Protein AF-A0A4P7GWI0-F1 (afdb_monomer)

Solvent-accessible surface area (backbone atoms only — not comparable to full-atom values): 8228 Å² total; per-residue (Å²): 139,85,85,83,76,82,78,76,79,79,74,81,71,81,75,57,76,67,54,83,54,91,90,57,50,70,68,54,46,56,53,46,49,57,48,56,75,37,36,75,93,71,50,48,67,65,58,46,32,51,58,54,48,75,72,41,94,63,98,68,58,65,70,61,46,37,56,52,48,52,53,45,37,62,77,66,44,43,66,64,24,36,51,55,48,50,52,50,53,50,53,51,36,54,50,39,48,52,39,60,72,71,58,77,54,58,77,91,49,46,66,59,45,52,50,51,35,47,50,36,41,72,57,61,45,66,59,64,62,65,56,61,68,69,76,110

Secondary structure (DSSP, 8-state):
----------------TTSPPTT--HHHHHHHHHHHHS-GGG--HHHHHHHHHHT-SS---HHHHHHHHHHHHHHTTHHHHHHHHHHHHHHHHHHHHHHHHTT-S-GGGHHHHHHHHHHIIIIIITTHHHHHTT--

Foldseek 3Di:
DDDDDPPPDDDPDPDQLLDADVVQPPVLNVLLVVQLPAAPVGRDQLVSLVVVCVVDPDDDDSVNSSVVNVVSCVVSVSVVSSVSSLVVLVVLLVVLVVCVVVVVDDPVCVVVSVVSNVCCCPRHCVPVVVVVVVVD

Sequence (136 aa):
MAVATKRSKAVAVKRVPWERLPGEPAKAYAYFRIYKEMPPSRRCLRRVAEKVLESSTRPVKLNSALTTLKRYSTRWRWQERVAAWDEYCYVLGLLAADLLDRRVVAPRAWGAVKAVDRWLREEYLARDITEREKVG

Mean predicted aligned error: 9.85 Å

pLDDT: mean 81.52, std 16.44, range [39.16, 97.88]

Nearest PDB structures (foldseek):
  4j2c-assembly2_C  TM=3.599E-01  e=2.675E+00  Homo sapiens

Radius of gyration: 20.12 Å; Cα contacts (8 Å, |Δi|>4): 74; chains: 1; bounding box: 71×43×47 Å

Structure (mmCIF, N/CA/C/O backbone):
data_AF-A0A4P7GWI0-F1
#
_entry.id   AF-A0A4P7GWI0-F1
#
loop_
_atom_site.group_PDB
_atom_site.id
_atom_site.type_symbol
_atom_site.label_atom_id
_atom_site.label_alt_id
_atom_site.label_comp_id
_atom_site.label_asym_id
_atom_site.label_entity_id
_atom_site.label_seq_id
_atom_site.pdbx_PDB_ins_code
_atom_site.Cartn_x
_atom_site.Cartn_y
_atom_site.Cartn_z
_atom_site.occupancy
_atom_site.B_iso_or_equiv
_atom_site.auth_seq_id
_atom_site.auth_comp_id
_atom_site.auth_asym_id
_atom_site.auth_atom_id
_atom_site.pdbx_PDB_model_num
ATOM 1 N N . MET A 1 1 ? -42.536 -27.572 -18.780 1.00 39.16 1 MET A N 1
ATOM 2 C CA . MET A 1 1 ? -41.488 -26.646 -19.264 1.00 39.16 1 MET A CA 1
ATOM 3 C C . MET A 1 1 ? -40.356 -26.628 -18.245 1.00 39.16 1 MET A C 1
ATOM 5 O O . MET A 1 1 ? -40.600 -26.227 -17.117 1.00 39.16 1 MET A O 1
ATOM 9 N N . ALA A 1 2 ? -39.169 -27.132 -18.590 1.00 41.06 2 ALA A N 1
ATOM 10 C CA . ALA A 1 2 ? -38.017 -27.193 -17.685 1.00 41.06 2 ALA A CA 1
ATOM 11 C C . ALA A 1 2 ? -37.010 -26.090 -18.049 1.00 41.06 2 ALA A C 1
ATOM 13 O O . ALA A 1 2 ? -36.498 -26.068 -19.166 1.00 41.06 2 ALA A O 1
ATOM 14 N N . VAL A 1 3 ? -36.736 -25.172 -17.118 1.00 43.69 3 VAL A N 1
ATOM 15 C CA . VAL A 1 3 ? -35.694 -24.147 -17.275 1.00 43.69 3 VAL A CA 1
ATOM 16 C C . VAL A 1 3 ? -34.393 -24.709 -16.712 1.00 43.69 3 VAL A C 1
ATOM 18 O O . VAL A 1 3 ? -34.218 -24.819 -15.501 1.00 43.69 3 VAL A O 1
ATOM 21 N N . ALA A 1 4 ? -33.480 -25.089 -17.603 1.00 45.66 4 ALA A N 1
ATOM 22 C CA . ALA A 1 4 ? -32.133 -25.507 -17.243 1.00 45.66 4 ALA A CA 1
ATOM 23 C C . ALA A 1 4 ? -31.292 -24.279 -16.853 1.00 45.66 4 ALA A C 1
ATOM 25 O O . ALA A 1 4 ? -30.873 -23.491 -17.702 1.00 45.66 4 ALA A O 1
ATOM 26 N N . THR A 1 5 ? -31.015 -24.111 -15.562 1.00 52.06 5 THR A N 1
ATOM 27 C CA . THR A 1 5 ? -30.032 -23.142 -15.072 1.00 52.06 5 THR A CA 1
ATOM 28 C C . THR A 1 5 ? -28.621 -23.662 -15.351 1.00 52.06 5 THR A C 1
ATOM 30 O O . THR A 1 5 ? -28.145 -24.617 -14.737 1.00 52.06 5 THR A O 1
ATOM 33 N N . LYS A 1 6 ? -27.925 -23.026 -16.303 1.00 51.69 6 LYS A N 1
ATOM 34 C CA . LYS A 1 6 ? -26.495 -23.251 -16.563 1.00 51.69 6 LYS A CA 1
ATOM 35 C C . LYS A 1 6 ? -25.699 -22.985 -15.282 1.00 51.69 6 LYS A C 1
ATOM 37 O O . LYS A 1 6 ? -25.533 -21.845 -14.859 1.00 51.69 6 LYS A O 1
ATOM 42 N N . ARG A 1 7 ? -25.182 -24.053 -14.674 1.00 54.44 7 ARG A N 1
ATOM 43 C CA . ARG A 1 7 ? -24.238 -24.000 -13.555 1.00 54.44 7 ARG A CA 1
ATOM 44 C C . ARG A 1 7 ? -22.879 -23.563 -14.110 1.00 54.44 7 ARG A C 1
ATOM 46 O O . ARG A 1 7 ? -22.125 -24.379 -14.634 1.00 54.44 7 ARG A O 1
ATOM 53 N N . SER A 1 8 ? -22.586 -22.267 -14.062 1.00 54.31 8 SER A N 1
ATOM 54 C CA . SER A 1 8 ? -21.276 -21.738 -14.449 1.00 54.31 8 SER A CA 1
ATOM 55 C C . SER A 1 8 ? -20.194 -22.376 -13.574 1.00 54.31 8 SER A C 1
ATOM 57 O O . SER A 1 8 ? -20.205 -22.235 -12.352 1.00 54.31 8 SER A O 1
ATOM 59 N N . LYS A 1 9 ? -19.272 -23.111 -14.201 1.00 48.19 9 LYS A N 1
ATOM 60 C CA . LYS A 1 9 ? -18.109 -23.722 -13.551 1.00 48.19 9 LYS A CA 1
ATOM 61 C C . LYS A 1 9 ? -17.226 -22.588 -13.023 1.00 48.1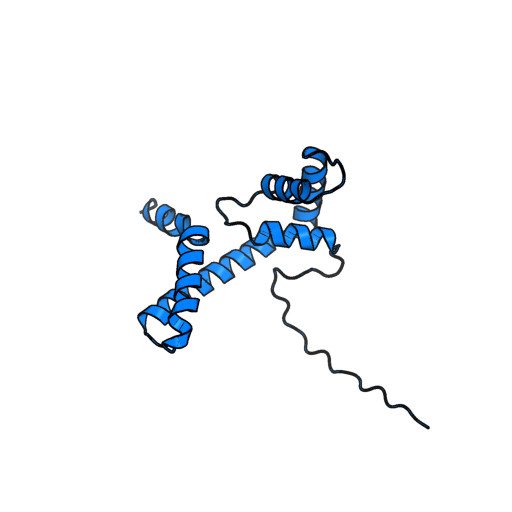9 9 LYS A C 1
ATOM 63 O O . LYS A 1 9 ? -16.664 -21.833 -13.810 1.00 48.19 9 LYS A O 1
ATOM 68 N N . ALA A 1 10 ? -17.153 -22.426 -11.703 1.00 57.22 10 ALA A N 1
ATOM 69 C CA . ALA A 1 10 ? -16.297 -21.424 -11.083 1.00 57.22 10 ALA A CA 1
ATOM 70 C C . ALA A 1 10 ? -14.835 -21.771 -11.389 1.00 57.22 10 ALA A C 1
ATOM 72 O O . ALA A 1 10 ? -14.278 -22.715 -10.831 1.00 57.22 10 ALA A O 1
ATOM 73 N N . VAL A 1 11 ? -14.220 -21.025 -12.306 1.00 53.78 11 VAL A N 1
ATOM 74 C CA . VAL A 1 11 ? -12.768 -21.031 -12.466 1.00 53.78 11 VAL A CA 1
ATOM 75 C C . VAL A 1 11 ? -12.207 -20.493 -11.157 1.00 53.78 11 VAL A C 1
ATOM 77 O O . VAL A 1 11 ? -12.509 -19.365 -10.767 1.00 53.78 11 VAL A O 1
ATOM 80 N N . ALA A 1 12 ? -11.454 -21.321 -10.436 1.00 53.38 12 ALA A N 1
ATOM 81 C CA . ALA A 1 12 ? -10.778 -20.911 -9.218 1.00 53.38 12 ALA A CA 1
ATOM 82 C C . ALA A 1 12 ? -9.749 -19.834 -9.583 1.00 53.38 12 ALA A C 1
ATOM 84 O O . ALA A 1 12 ? -8.630 -20.131 -9.995 1.00 53.38 12 ALA A O 1
ATOM 85 N N . VAL A 1 13 ? -10.154 -18.566 -9.486 1.00 57.66 13 VAL A N 1
ATOM 86 C CA . VAL A 1 13 ? -9.251 -17.431 -9.655 1.00 57.66 13 VAL A CA 1
ATOM 87 C C . VAL A 1 13 ? -8.211 -17.551 -8.552 1.00 57.66 13 VAL A C 1
ATOM 89 O O . VAL A 1 13 ? -8.543 -17.434 -7.370 1.00 57.66 13 VAL A O 1
ATOM 92 N N . LYS A 1 14 ? -6.963 -17.830 -8.936 1.00 63.81 14 LYS A N 1
ATOM 93 C CA . LYS A 1 14 ? -5.813 -17.824 -8.032 1.00 63.81 14 LYS A CA 1
ATOM 94 C C . LYS A 1 14 ? -5.740 -16.421 -7.429 1.00 63.81 14 LYS A C 1
ATOM 96 O O . LYS A 1 14 ? -5.325 -15.478 -8.096 1.00 63.81 14 LYS A O 1
ATOM 101 N N . ARG A 1 15 ? -6.263 -16.255 -6.212 1.00 70.88 15 ARG A N 1
ATOM 102 C CA . ARG A 1 15 ? -6.336 -14.943 -5.567 1.00 70.88 15 ARG A CA 1
ATOM 103 C C . ARG A 1 15 ? -4.918 -14.496 -5.272 1.00 70.88 15 ARG A C 1
ATOM 105 O O . ARG A 1 15 ? -4.204 -15.173 -4.536 1.00 70.88 15 ARG A O 1
ATOM 112 N N . VAL A 1 16 ? -4.519 -13.374 -5.856 1.00 85.44 16 VAL A N 1
ATOM 113 C CA . VAL A 1 16 ? -3.245 -12.761 -5.497 1.00 85.44 16 VAL A CA 1
ATOM 114 C C . VAL A 1 16 ? -3.324 -12.270 -4.043 1.00 85.44 16 VAL A C 1
ATOM 116 O O . VAL A 1 16 ? -4.396 -11.829 -3.613 1.00 85.44 16 VAL A O 1
ATOM 119 N N . PRO 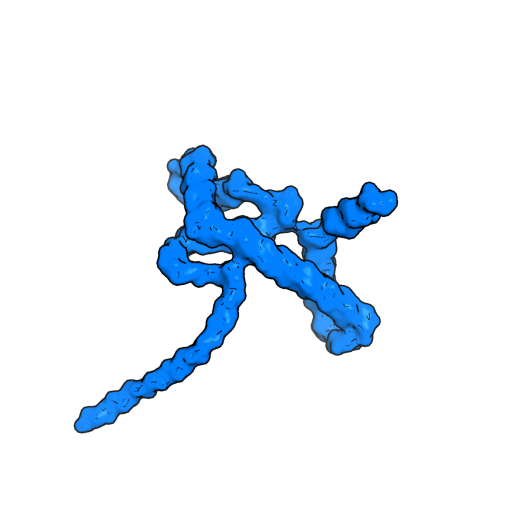A 1 17 ? -2.238 -12.368 -3.254 1.00 88.44 17 PRO A N 1
ATOM 120 C CA . PRO A 1 17 ? -2.286 -12.144 -1.804 1.00 88.44 17 PRO A CA 1
ATOM 121 C C . PRO A 1 17 ? -2.817 -10.762 -1.396 1.00 88.44 17 PRO A C 1
ATOM 123 O O . PRO A 1 17 ? -3.406 -10.600 -0.330 1.00 88.44 17 PRO A O 1
ATOM 126 N N . TRP A 1 18 ? -2.653 -9.760 -2.260 1.00 92.94 18 TRP A N 1
ATOM 127 C CA . TRP A 1 18 ? -3.105 -8.387 -2.039 1.00 92.94 18 TRP A CA 1
ATOM 128 C C . TRP A 1 18 ? -4.564 -8.107 -2.448 1.00 92.94 18 TRP A C 1
ATOM 130 O O . TRP A 1 18 ? -5.002 -6.964 -2.346 1.00 92.94 18 TRP A O 1
ATOM 140 N N . GLU A 1 19 ? -5.348 -9.101 -2.872 1.00 93.75 19 GLU A N 1
ATOM 141 C CA . GLU A 1 19 ? -6.790 -8.924 -3.128 1.00 93.75 19 GLU A CA 1
ATOM 142 C C . GLU A 1 19 ? -7.631 -8.913 -1.850 1.00 93.75 19 GLU A C 1
ATOM 144 O O . GLU A 1 19 ? -7.159 -9.270 -0.767 1.00 93.75 19 GLU A O 1
ATOM 149 N N . ARG A 1 20 ? -8.899 -8.498 -1.969 1.00 94.88 20 ARG A N 1
ATOM 150 C CA . ARG A 1 20 ? -9.849 -8.462 -0.846 1.00 94.88 20 ARG A CA 1
ATOM 151 C C . ARG A 1 20 ? -10.031 -9.850 -0.224 1.00 94.88 20 ARG A C 1
ATOM 153 O O . ARG A 1 20 ? -10.392 -10.817 -0.908 1.00 94.88 20 ARG A O 1
ATOM 160 N N . LEU A 1 21 ? -9.855 -9.934 1.093 1.00 93.75 21 LEU A N 1
ATOM 161 C CA . LEU A 1 21 ? -10.013 -11.189 1.829 1.00 93.75 21 LEU A CA 1
ATOM 162 C C . LEU A 1 21 ? -11.499 -11.520 2.079 1.00 93.75 21 LEU A C 1
ATOM 164 O O . LEU A 1 21 ? -12.329 -10.612 2.205 1.00 93.75 21 LEU A O 1
ATOM 168 N N . PRO A 1 22 ? -11.875 -12.811 2.166 1.00 92.94 22 PRO A N 1
ATOM 169 C CA . PRO A 1 22 ? -13.211 -13.205 2.608 1.00 92.94 22 PRO A CA 1
ATOM 170 C C . PRO A 1 22 ? -13.550 -12.582 3.968 1.00 92.94 22 PRO A C 1
ATOM 172 O O . PRO A 1 22 ? -12.754 -12.632 4.901 1.00 92.94 22 PRO A O 1
ATOM 175 N N . GLY A 1 23 ? -14.724 -11.957 4.070 1.00 94.12 23 GLY A N 1
ATOM 176 C CA . GLY A 1 23 ? -15.158 -11.260 5.285 1.00 94.12 23 GLY A CA 1
ATOM 177 C C . GLY A 1 23 ? -14.523 -9.882 5.511 1.00 94.12 23 GLY A C 1
ATOM 178 O O . GLY A 1 23 ? -14.926 -9.192 6.447 1.00 94.12 23 GLY A O 1
ATOM 179 N N . GLU A 1 24 ? -13.579 -9.439 4.671 1.00 96.12 24 GLU A N 1
ATOM 180 C CA . GLU A 1 24 ? -12.990 -8.101 4.777 1.00 96.12 24 GLU A CA 1
ATOM 181 C C . GLU A 1 24 ? -14.047 -7.038 4.450 1.00 96.12 24 GLU A C 1
ATOM 183 O O . GLU A 1 24 ? -14.621 -7.069 3.353 1.00 96.12 24 GLU A O 1
ATOM 188 N N . PRO A 1 25 ? -14.330 -6.077 5.354 1.00 96.75 25 PRO A N 1
ATOM 189 C CA . PRO A 1 25 ? -15.237 -4.981 5.054 1.00 96.75 25 PRO A CA 1
ATOM 190 C C . PRO A 1 25 ? -14.745 -4.196 3.839 1.00 96.75 25 PRO A C 1
ATOM 192 O O . PRO A 1 25 ? -13.559 -3.885 3.743 1.00 96.75 25 PRO A O 1
ATOM 195 N N . ALA A 1 26 ? -15.654 -3.800 2.945 1.00 95.56 26 ALA A N 1
ATOM 196 C CA . ALA A 1 26 ? -15.297 -3.028 1.749 1.00 95.56 26 ALA A CA 1
ATOM 197 C C . ALA A 1 26 ? -14.503 -1.755 2.098 1.00 95.56 26 ALA A C 1
ATOM 199 O O . ALA A 1 26 ? -13.530 -1.420 1.432 1.00 95.56 26 ALA A O 1
ATOM 200 N N . LYS A 1 27 ? -14.863 -1.106 3.212 1.00 94.56 27 LYS A N 1
ATOM 201 C CA . LYS A 1 27 ? -14.164 0.064 3.753 1.00 94.56 27 LYS A CA 1
ATOM 202 C C . LYS A 1 27 ? -12.724 -0.240 4.182 1.00 94.56 27 LYS A C 1
ATOM 204 O O . LYS A 1 27 ? -11.835 0.556 3.914 1.00 94.56 27 LYS A O 1
ATOM 209 N N . ALA A 1 28 ? -12.488 -1.388 4.820 1.00 96.38 28 ALA A N 1
ATOM 210 C CA . ALA A 1 28 ? -11.138 -1.811 5.192 1.00 96.38 28 ALA A CA 1
ATOM 211 C C . ALA A 1 28 ? -10.293 -2.071 3.938 1.00 96.38 28 ALA A C 1
ATOM 213 O O . ALA A 1 28 ? -9.177 -1.569 3.846 1.00 96.38 28 ALA A 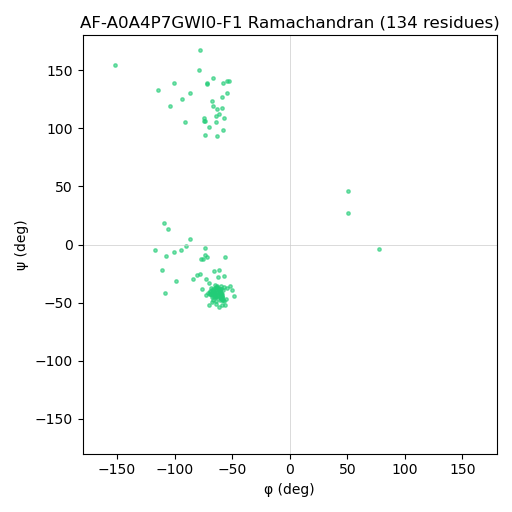O 1
ATOM 214 N N . TYR A 1 29 ? -10.859 -2.753 2.938 1.00 97.31 29 TYR A N 1
ATOM 215 C CA . TYR A 1 29 ? -10.161 -2.993 1.678 1.00 97.31 29 TYR A CA 1
ATOM 216 C C . TYR A 1 29 ? -9.863 -1.700 0.903 1.00 97.31 29 TYR A C 1
ATOM 218 O O . TYR A 1 29 ? -8.771 -1.542 0.369 1.00 97.31 29 TYR A O 1
ATOM 226 N N . ALA A 1 30 ? -10.788 -0.737 0.882 1.00 96.12 30 ALA A N 1
ATOM 227 C CA . ALA A 1 30 ? -10.555 0.565 0.254 1.00 96.12 30 ALA A CA 1
ATOM 228 C C . ALA A 1 30 ? -9.360 1.303 0.884 1.00 96.12 30 ALA A C 1
ATOM 230 O O . ALA A 1 30 ? -8.513 1.838 0.174 1.00 96.12 30 ALA A O 1
ATOM 231 N N . TYR A 1 31 ? -9.241 1.274 2.213 1.00 96.81 31 TYR A N 1
ATOM 232 C CA . TYR A 1 31 ? -8.086 1.844 2.909 1.00 96.81 31 TYR A CA 1
ATOM 233 C C . TYR A 1 31 ? -6.799 1.066 2.654 1.00 96.81 31 TYR A C 1
ATOM 235 O O . TYR A 1 31 ? -5.743 1.673 2.485 1.00 96.81 31 TYR A O 1
ATOM 243 N N . PHE A 1 32 ? -6.888 -0.261 2.575 1.00 97.69 32 PHE A N 1
ATOM 244 C CA . PHE A 1 32 ? -5.753 -1.090 2.201 1.00 97.69 32 PHE A CA 1
ATOM 245 C C . PHE A 1 32 ? -5.235 -0.752 0.801 1.00 97.69 32 PHE A C 1
ATOM 247 O O . PHE A 1 32 ? -4.027 -0.675 0.621 1.00 97.69 32 PHE A O 1
ATOM 254 N N . ARG A 1 33 ? -6.112 -0.493 -0.178 1.00 96.56 33 ARG A N 1
ATOM 255 C CA . ARG A 1 33 ? -5.687 -0.081 -1.526 1.00 96.56 33 ARG A CA 1
ATOM 256 C C . ARG A 1 33 ? -4.839 1.186 -1.491 1.00 96.56 33 ARG A C 1
ATOM 258 O O . ARG A 1 33 ? -3.746 1.180 -2.040 1.00 96.56 33 ARG A O 1
ATOM 265 N N . ILE A 1 34 ? -5.293 2.204 -0.755 1.00 95.56 34 ILE A N 1
ATOM 266 C CA . ILE A 1 34 ? -4.530 3.443 -0.544 1.00 95.56 34 ILE A CA 1
ATOM 267 C C . ILE A 1 34 ? -3.178 3.133 0.113 1.00 95.56 34 ILE A C 1
ATOM 269 O O . ILE A 1 34 ? -2.157 3.667 -0.300 1.00 95.56 34 ILE A O 1
ATOM 273 N N . TYR A 1 35 ? -3.159 2.263 1.127 1.00 96.56 35 TYR A N 1
ATOM 274 C CA . TYR A 1 35 ? -1.931 1.863 1.816 1.00 96.56 35 TYR A CA 1
ATOM 275 C C . TYR A 1 35 ? -0.945 1.114 0.899 1.00 96.56 35 TYR A C 1
ATOM 277 O O . TYR A 1 35 ? 0.250 1.393 0.920 1.00 96.56 35 TYR A O 1
ATOM 285 N N . LYS A 1 36 ? -1.445 0.185 0.081 1.00 94.94 36 LYS A N 1
ATOM 286 C CA . LYS A 1 36 ? -0.675 -0.643 -0.856 1.00 94.94 36 LYS A CA 1
ATOM 287 C C . LYS A 1 36 ? -0.075 0.187 -1.994 1.00 94.94 36 LYS A C 1
ATOM 289 O O . LYS A 1 36 ? 1.085 0.002 -2.337 1.00 94.94 36 LYS A O 1
ATOM 294 N N . GLU A 1 37 ? -0.862 1.104 -2.553 1.00 91.25 37 GLU A N 1
ATOM 295 C CA . GLU A 1 37 ? -0.463 1.980 -3.665 1.00 91.25 37 GLU A CA 1
ATOM 296 C C . GLU A 1 37 ? 0.536 3.071 -3.232 1.00 91.25 37 GLU A C 1
ATOM 298 O O . GLU A 1 37 ? 1.139 3.722 -4.079 1.00 91.25 37 GLU A O 1
ATOM 303 N N . MET A 1 38 ? 0.760 3.265 -1.925 1.00 90.00 38 MET A N 1
ATOM 304 C CA . MET A 1 38 ? 1.823 4.149 -1.447 1.00 90.00 38 MET A CA 1
ATOM 305 C C . MET A 1 38 ? 3.213 3.539 -1.683 1.00 90.00 38 MET A C 1
ATOM 307 O O . MET A 1 38 ? 3.419 2.366 -1.349 1.00 90.00 38 MET A O 1
ATOM 311 N N . PRO A 1 39 ? 4.189 4.355 -2.125 1.00 87.12 39 PRO A N 1
ATOM 312 C CA . PRO A 1 39 ? 5.600 3.988 -2.152 1.00 87.12 39 PRO A CA 1
ATOM 313 C C . PRO A 1 39 ? 6.104 3.493 -0.793 1.00 87.12 39 PRO A C 1
ATOM 315 O O . PRO A 1 39 ? 5.765 4.132 0.212 1.00 87.12 39 PRO A O 1
ATOM 318 N N . PRO A 1 40 ? 6.967 2.458 -0.722 1.00 87.12 40 PRO A N 1
ATOM 319 C CA . PRO A 1 40 ? 7.509 1.954 0.544 1.00 87.12 40 PRO A CA 1
ATOM 320 C C . PRO A 1 40 ? 8.096 3.060 1.436 1.00 87.12 40 PRO A C 1
ATOM 322 O O . PRO A 1 40 ? 7.835 3.106 2.636 1.00 87.12 40 PRO A O 1
ATOM 325 N N . SER A 1 41 ? 8.787 4.035 0.835 1.00 84.06 41 SER A N 1
ATOM 326 C CA . SER A 1 41 ? 9.409 5.176 1.524 1.00 84.06 41 SER A CA 1
ATOM 327 C C . SER A 1 41 ? 8.424 6.150 2.187 1.00 84.06 41 SER A C 1
ATOM 329 O O . SER A 1 41 ? 8.803 6.885 3.099 1.00 84.06 41 SER A O 1
ATOM 331 N N . ARG A 1 42 ? 7.164 6.182 1.735 1.00 86.44 42 ARG A N 1
ATOM 332 C CA . ARG A 1 42 ? 6.113 7.103 2.212 1.00 86.44 42 ARG A CA 1
ATOM 333 C C . ARG A 1 42 ? 4.942 6.376 2.872 1.00 86.44 42 ARG A C 1
ATOM 335 O O . ARG A 1 42 ? 4.019 7.021 3.378 1.00 86.44 42 ARG A O 1
ATOM 342 N N . ARG A 1 43 ? 4.958 5.045 2.859 1.00 92.19 43 ARG A N 1
ATOM 343 C CA . ARG A 1 43 ? 3.854 4.195 3.288 1.00 92.19 43 ARG A CA 1
ATOM 344 C C . ARG A 1 43 ? 3.730 4.193 4.808 1.00 92.19 43 ARG A C 1
ATOM 346 O O . ARG A 1 43 ? 4.488 3.543 5.519 1.00 92.19 43 ARG A O 1
ATOM 353 N N . CYS A 1 44 ? 2.710 4.869 5.331 1.00 94.88 44 CYS A N 1
ATOM 354 C CA . CYS A 1 44 ? 2.358 4.777 6.746 1.00 94.88 44 CYS A CA 1
ATOM 355 C C . CYS A 1 44 ? 0.860 5.023 6.981 1.00 94.88 44 CYS A C 1
ATOM 357 O O . CYS A 1 44 ? 0.185 5.709 6.213 1.00 94.88 44 CYS A O 1
ATOM 359 N N . LEU A 1 45 ? 0.324 4.477 8.079 1.00 96.25 45 LEU A N 1
ATOM 360 C CA . LEU A 1 45 ? -1.109 4.580 8.395 1.00 96.25 45 LEU A CA 1
ATOM 361 C C . LEU A 1 45 ? -1.571 6.029 8.615 1.00 96.25 45 LEU A C 1
ATOM 363 O O . LEU A 1 45 ? -2.731 6.340 8.355 1.00 96.25 45 LEU A O 1
ATOM 367 N N . ARG A 1 46 ? -0.677 6.925 9.057 1.00 95.62 46 ARG A N 1
ATOM 368 C CA . ARG A 1 46 ? -0.982 8.357 9.208 1.00 95.62 46 ARG A CA 1
ATOM 369 C C . ARG A 1 46 ? -1.296 9.009 7.864 1.00 95.62 46 ARG A C 1
ATOM 371 O O . ARG A 1 46 ? -2.319 9.674 7.766 1.00 95.62 46 ARG A O 1
ATOM 378 N N . ARG A 1 47 ? -0.507 8.736 6.822 1.00 94.38 47 ARG A N 1
ATOM 379 C CA . ARG A 1 47 ? -0.772 9.241 5.464 1.00 94.38 47 ARG A CA 1
ATOM 380 C C . ARG A 1 47 ? -2.084 8.714 4.892 1.00 94.38 47 ARG A C 1
ATOM 382 O O . ARG A 1 47 ? -2.800 9.446 4.217 1.00 94.38 47 ARG A O 1
ATOM 389 N N . VAL A 1 48 ? -2.428 7.458 5.183 1.00 95.44 48 VAL A N 1
ATOM 390 C CA . VAL A 1 48 ? -3.734 6.902 4.790 1.00 95.44 48 VAL A CA 1
ATOM 391 C C . VAL A 1 48 ? -4.862 7.641 5.504 1.00 95.44 48 VAL A C 1
ATOM 393 O O . VAL A 1 48 ? -5.841 8.013 4.866 1.00 95.44 48 VAL A O 1
ATOM 396 N N . ALA A 1 49 ? -4.720 7.890 6.809 1.00 95.25 49 ALA A N 1
ATOM 397 C CA . ALA A 1 49 ? -5.709 8.635 7.579 1.00 95.25 49 ALA A CA 1
ATOM 398 C C . ALA A 1 49 ? -5.911 10.053 7.023 1.00 95.25 49 ALA A C 1
ATOM 400 O O . ALA A 1 49 ? -7.051 10.457 6.830 1.00 95.25 49 ALA A O 1
ATOM 401 N N . GLU A 1 50 ? -4.828 10.769 6.714 1.00 93.88 50 GLU A N 1
ATOM 402 C CA . GLU A 1 50 ? -4.870 12.104 6.097 1.00 93.88 50 GLU A CA 1
ATOM 403 C C . GLU A 1 50 ? -5.660 12.092 4.777 1.00 93.88 50 GLU A C 1
ATOM 405 O O . GLU A 1 50 ? -6.636 12.827 4.651 1.00 93.88 50 GLU A O 1
ATOM 410 N N . LYS A 1 51 ? -5.332 11.184 3.844 1.00 92.31 51 LYS A N 1
ATOM 411 C CA . LYS A 1 51 ? -6.039 11.056 2.551 1.00 92.31 51 LYS A CA 1
ATOM 412 C C . LYS A 1 51 ? -7.527 10.720 2.699 1.00 92.31 51 LYS A C 1
ATOM 414 O O . LYS A 1 51 ? -8.372 11.191 1.940 1.00 92.31 51 LYS A O 1
ATOM 419 N N . VAL A 1 52 ? -7.864 9.869 3.665 1.00 90.94 52 VAL A N 1
ATOM 420 C CA . VAL A 1 52 ? -9.260 9.493 3.932 1.00 90.94 52 VAL A CA 1
ATOM 421 C C . VAL A 1 52 ? -10.044 10.663 4.523 1.00 90.94 52 VAL A C 1
ATOM 423 O O . VAL A 1 52 ? -11.239 10.778 4.271 1.00 90.94 52 VAL A O 1
ATOM 426 N N . LEU A 1 53 ? -9.398 11.519 5.314 1.00 90.38 53 LEU A N 1
ATOM 427 C CA . LEU A 1 53 ? -10.038 12.695 5.899 1.00 90.38 53 LEU A CA 1
ATOM 428 C C . LEU A 1 53 ? -10.227 13.820 4.888 1.00 90.38 53 LEU A C 1
ATOM 430 O O . LEU A 1 53 ? -11.286 14.433 4.891 1.00 90.38 53 LEU A O 1
ATOM 434 N N . GLU A 1 54 ? -9.260 14.033 3.999 1.00 89.38 54 GLU A N 1
ATOM 435 C CA . GLU A 1 54 ? -9.366 14.995 2.894 1.00 89.38 54 GLU A CA 1
ATOM 436 C C . GLU A 1 54 ? -10.578 14.708 1.992 1.00 89.38 54 GLU A C 1
ATOM 438 O O . GLU A 1 54 ? -11.265 15.617 1.542 1.00 89.38 54 GLU A O 1
ATOM 443 N N . SER A 1 55 ? -10.888 13.426 1.788 1.00 83.94 55 SER A N 1
ATOM 444 C CA . SER A 1 55 ? -12.036 12.970 0.994 1.00 83.94 55 SER A CA 1
ATOM 445 C C . SER A 1 55 ? -13.331 12.785 1.802 1.00 83.94 55 SER A C 1
ATOM 447 O O . SER A 1 55 ? -14.365 12.419 1.239 1.00 83.94 55 SER A O 1
ATOM 449 N N . SER A 1 56 ? -13.307 13.013 3.119 1.00 83.75 56 SER A N 1
ATOM 450 C CA . SER A 1 56 ? -14.460 12.796 3.998 1.00 83.75 56 SER A CA 1
ATOM 451 C C . SER A 1 56 ? -15.277 14.071 4.172 1.00 83.75 56 SER A C 1
ATOM 453 O O . SER A 1 56 ? -14.793 15.073 4.680 1.00 83.75 56 SER A O 1
ATOM 455 N N . THR A 1 57 ? -16.574 13.992 3.881 1.00 83.75 57 THR A N 1
ATOM 456 C CA . THR A 1 57 ? -17.539 15.067 4.173 1.00 83.75 57 THR A CA 1
ATOM 457 C C . THR A 1 57 ? -17.913 15.162 5.654 1.00 83.75 57 THR A C 1
ATOM 459 O O . THR A 1 57 ? -18.536 16.132 6.075 1.00 83.75 57 THR A O 1
ATOM 462 N N . ARG A 1 58 ? -17.558 14.155 6.467 1.00 79.50 58 ARG A N 1
ATOM 463 C CA . ARG A 1 58 ? -17.827 14.146 7.912 1.00 79.50 58 ARG A CA 1
ATOM 464 C C . ARG A 1 58 ? -16.587 14.537 8.714 1.00 79.50 58 ARG A C 1
ATOM 466 O O . ARG A 1 58 ? -15.511 14.000 8.427 1.00 79.50 58 ARG A O 1
ATOM 473 N N . PRO A 1 59 ? -16.740 15.348 9.779 1.00 75.38 59 PRO A N 1
ATOM 474 C CA . PRO A 1 59 ? -15.645 15.682 10.677 1.00 75.38 59 PRO A CA 1
ATOM 475 C C . PRO A 1 59 ? -15.261 14.448 11.500 1.00 75.38 59 PRO A C 1
ATOM 477 O O . PRO A 1 59 ? -15.919 14.080 12.472 1.00 75.38 59 PRO A O 1
ATOM 480 N N . VAL A 1 60 ? -14.182 13.784 11.097 1.00 82.62 60 VAL A N 1
ATOM 481 C CA . VAL A 1 60 ? -13.565 12.691 11.854 1.00 82.62 60 VAL A CA 1
ATOM 482 C C . VAL A 1 60 ? -12.182 13.148 12.299 1.00 82.62 60 VAL A C 1
ATOM 484 O O . VAL A 1 60 ? -11.407 13.693 11.521 1.00 82.62 60 VAL A O 1
ATOM 487 N N . LYS A 1 61 ? -11.851 12.926 13.572 1.00 91.38 61 LYS A N 1
ATOM 488 C CA . LYS A 1 61 ? -10.527 13.266 14.107 1.00 91.38 61 LYS A CA 1
ATOM 489 C C . LYS A 1 61 ? -9.470 12.296 13.568 1.00 91.38 61 LYS A C 1
ATOM 491 O O . LYS A 1 61 ? -9.687 11.081 13.584 1.00 91.38 61 LYS A O 1
ATOM 496 N N . LEU A 1 62 ? -8.290 12.815 13.219 1.00 91.25 62 LEU A N 1
ATOM 497 C CA . LEU A 1 62 ? -7.132 12.033 12.752 1.00 91.25 62 LEU A CA 1
ATOM 498 C C . LEU A 1 62 ? -6.819 10.825 13.644 1.00 91.25 62 LEU A C 1
ATOM 500 O O . LEU A 1 62 ? -6.637 9.714 13.150 1.00 91.25 62 LEU A O 1
ATOM 504 N N . ASN A 1 63 ? -6.839 11.011 14.964 1.00 92.38 63 ASN A N 1
ATOM 505 C CA . ASN A 1 63 ? -6.545 9.939 15.918 1.00 92.38 63 ASN A CA 1
ATOM 506 C C . ASN A 1 63 ? -7.581 8.802 15.879 1.00 92.38 63 ASN A C 1
ATOM 508 O O . ASN A 1 63 ? -7.218 7.636 16.010 1.00 92.38 63 ASN A O 1
ATOM 512 N N . SER A 1 64 ? -8.859 9.112 15.640 1.00 92.00 64 SER A N 1
ATOM 513 C CA . SER A 1 64 ? -9.916 8.096 15.527 1.00 92.00 64 SER A CA 1
ATOM 514 C C . SER A 1 64 ? -9.757 7.261 14.250 1.00 92.00 64 SER A C 1
ATOM 516 O O . SER A 1 64 ? -9.846 6.026 14.282 1.00 92.00 64 SER A O 1
ATOM 518 N N . ALA A 1 65 ? -9.436 7.927 13.135 1.00 93.12 65 ALA A N 1
ATOM 519 C CA . ALA A 1 65 ? -9.113 7.260 11.878 1.00 93.12 65 ALA A CA 1
ATOM 520 C C . ALA A 1 65 ? -7.887 6.345 12.037 1.00 93.12 65 ALA A C 1
ATOM 522 O O . ALA A 1 65 ? -7.942 5.175 11.660 1.00 93.12 65 ALA A O 1
ATOM 523 N N . LEU A 1 66 ? -6.824 6.830 12.687 1.00 95.81 66 LEU A N 1
ATOM 524 C CA . LEU A 1 66 ? -5.616 6.052 12.972 1.00 95.81 66 LEU A CA 1
ATOM 525 C C . LEU A 1 66 ? -5.889 4.791 13.798 1.00 95.81 66 LEU A C 1
ATOM 527 O O . LEU A 1 66 ? -5.411 3.717 13.434 1.00 95.81 66 LEU A O 1
ATOM 531 N N . THR A 1 67 ? -6.669 4.885 14.876 1.00 96.31 67 THR A N 1
ATOM 532 C CA . THR A 1 67 ? -7.030 3.716 15.696 1.00 96.31 67 THR A CA 1
ATOM 533 C C . THR A 1 67 ? -7.787 2.671 14.876 1.00 96.31 67 THR A C 1
ATOM 535 O O . THR A 1 67 ? -7.493 1.476 14.949 1.00 96.31 67 THR A O 1
ATOM 538 N N . THR A 1 68 ? -8.719 3.118 14.031 1.00 95.50 68 THR A N 1
ATOM 539 C CA . THR A 1 68 ? -9.465 2.230 13.128 1.00 95.50 68 THR A CA 1
ATOM 540 C C . THR A 1 68 ? -8.542 1.553 12.113 1.00 95.50 68 THR A C 1
ATOM 542 O O . THR A 1 68 ? -8.641 0.342 11.904 1.00 95.50 68 THR A O 1
ATOM 545 N N . LEU A 1 69 ? -7.624 2.312 11.510 1.00 96.69 69 LEU A N 1
ATOM 546 C CA . LEU A 1 69 ? -6.661 1.802 10.534 1.00 96.69 69 LEU A CA 1
ATOM 547 C C . LEU A 1 69 ? -5.682 0.806 11.154 1.00 96.69 69 LEU A C 1
ATOM 549 O O . LEU A 1 69 ? -5.432 -0.225 10.542 1.00 96.69 69 LEU A O 1
ATOM 553 N N . LYS A 1 70 ? -5.185 1.047 12.375 1.00 97.75 70 LYS A N 1
ATOM 554 C CA . LYS A 1 70 ? -4.343 0.080 13.102 1.00 97.75 70 LYS A CA 1
ATOM 555 C C . LYS A 1 70 ? -5.068 -1.255 13.277 1.00 97.75 70 LYS A C 1
ATOM 557 O O . LYS A 1 70 ? -4.530 -2.298 12.917 1.00 97.75 70 LYS A O 1
ATOM 562 N N . ARG A 1 71 ? -6.325 -1.217 13.736 1.00 97.69 71 ARG A N 1
ATOM 563 C CA . ARG A 1 71 ? -7.151 -2.422 13.903 1.00 97.69 71 ARG A CA 1
ATOM 564 C C . ARG A 1 71 ? -7.343 -3.173 12.585 1.00 97.69 71 ARG A C 1
ATOM 566 O O . ARG A 1 71 ? -7.232 -4.397 12.565 1.00 97.69 71 ARG A O 1
ATOM 573 N N . TYR A 1 72 ? -7.647 -2.467 11.495 1.00 97.88 72 TYR A N 1
ATOM 574 C CA . TYR A 1 72 ? -7.785 -3.100 10.182 1.00 97.88 72 TYR A CA 1
ATOM 575 C C . TYR A 1 72 ? -6.466 -3.662 9.663 1.00 97.88 72 TYR A C 1
ATOM 577 O O . TYR A 1 72 ? -6.457 -4.796 9.192 1.00 97.88 72 TYR A O 1
ATOM 585 N N . SER A 1 73 ? -5.373 -2.916 9.813 1.00 97.81 73 SER A N 1
ATOM 586 C CA . SER A 1 73 ? -4.038 -3.330 9.388 1.00 97.81 73 SER A CA 1
ATOM 587 C C . SER A 1 73 ? -3.635 -4.661 10.006 1.00 97.81 73 SER A C 1
ATOM 589 O O . SER A 1 73 ? -3.181 -5.551 9.290 1.00 97.81 73 SER A O 1
ATOM 591 N N . THR A 1 74 ? -3.840 -4.820 11.314 1.00 97.56 74 THR A N 1
ATOM 592 C CA . THR A 1 74 ? -3.543 -6.075 12.013 1.00 97.56 74 THR A CA 1
ATOM 593 C C . THR A 1 74 ? -4.525 -7.175 11.620 1.00 97.56 74 THR A C 1
ATOM 595 O O . THR A 1 74 ? -4.107 -8.242 11.182 1.00 97.56 74 THR A O 1
ATOM 598 N N . ARG A 1 75 ? -5.838 -6.916 11.713 1.00 97.62 75 ARG A N 1
ATOM 599 C CA . ARG A 1 75 ? -6.871 -7.938 11.464 1.00 97.62 75 ARG A CA 1
ATOM 600 C C . ARG A 1 75 ? -6.804 -8.525 10.051 1.00 97.62 75 ARG A C 1
ATOM 602 O O . ARG A 1 75 ? -7.090 -9.703 9.874 1.00 97.62 75 ARG A O 1
ATOM 609 N N . TRP A 1 76 ? -6.457 -7.706 9.061 1.00 97.19 76 TRP A N 1
ATOM 610 C CA . TRP A 1 76 ? -6.445 -8.084 7.645 1.00 97.19 76 TRP A CA 1
ATOM 611 C C . TRP A 1 76 ? -5.032 -8.205 7.070 1.00 97.19 76 TRP A C 1
ATOM 613 O O . TRP A 1 76 ? -4.880 -8.164 5.847 1.00 97.19 76 TRP A O 1
ATOM 623 N N . ARG A 1 77 ? -4.020 -8.349 7.942 1.00 96.94 77 ARG A N 1
ATOM 624 C CA . ARG A 1 77 ? -2.624 -8.671 7.592 1.00 96.94 77 ARG A CA 1
ATOM 625 C C . ARG A 1 77 ? -2.057 -7.762 6.500 1.00 96.94 77 ARG A C 1
ATOM 627 O O . ARG A 1 77 ? -1.465 -8.224 5.528 1.00 96.94 77 ARG A O 1
ATOM 634 N N . TRP A 1 78 ? -2.271 -6.451 6.626 1.00 97.25 78 TRP A N 1
ATOM 635 C CA . TRP A 1 78 ? -1.902 -5.506 5.566 1.00 97.25 78 TRP A CA 1
ATOM 636 C C . TRP A 1 78 ? -0.410 -5.536 5.244 1.00 97.25 78 TRP A C 1
ATOM 638 O O . TRP A 1 78 ? -0.069 -5.479 4.071 1.00 97.25 78 TRP A O 1
ATOM 648 N N . GLN A 1 79 ? 0.461 -5.680 6.248 1.00 95.69 79 GLN A N 1
ATOM 649 C CA . GLN A 1 79 ? 1.913 -5.741 6.037 1.00 95.69 79 GLN A CA 1
ATOM 650 C C . GLN A 1 79 ? 2.312 -6.891 5.115 1.00 95.69 79 GLN A C 1
ATOM 652 O O . GLN A 1 79 ? 3.019 -6.686 4.142 1.00 95.69 79 GLN A O 1
ATOM 657 N N . GLU A 1 80 ? 1.795 -8.089 5.368 1.00 95.31 80 GLU A N 1
ATOM 658 C CA . GLU A 1 80 ? 2.139 -9.280 4.588 1.00 95.31 80 GLU A CA 1
ATOM 659 C C . GLU A 1 80 ? 1.622 -9.189 3.150 1.00 95.31 80 GLU A C 1
ATOM 661 O O . GLU A 1 80 ? 2.300 -9.555 2.193 1.00 95.31 80 GLU A O 1
ATOM 666 N N . ARG A 1 81 ? 0.414 -8.643 2.987 1.00 96.69 81 ARG A N 1
ATOM 667 C CA . ARG A 1 81 ? -0.198 -8.424 1.671 1.00 96.69 81 ARG A CA 1
ATOM 668 C C . ARG A 1 81 ? 0.561 -7.372 0.870 1.00 96.69 81 ARG A C 1
ATOM 670 O O . ARG A 1 81 ? 0.701 -7.510 -0.341 1.00 96.69 81 ARG A O 1
ATOM 677 N N . VAL A 1 82 ? 1.027 -6.325 1.546 1.00 95.50 82 VAL A N 1
ATOM 678 C CA . VAL A 1 82 ? 1.870 -5.290 0.954 1.00 95.50 82 VAL A CA 1
ATOM 679 C C . VAL A 1 82 ? 3.252 -5.836 0.612 1.00 95.50 82 VAL A C 1
ATOM 681 O O . VAL A 1 82 ? 3.715 -5.550 -0.478 1.00 95.50 82 VAL A O 1
ATOM 684 N N . ALA A 1 83 ? 3.868 -6.673 1.447 1.00 92.31 83 ALA A N 1
ATOM 685 C CA . ALA A 1 83 ? 5.149 -7.302 1.123 1.00 92.31 83 ALA A CA 1
ATOM 686 C C . ALA A 1 83 ? 5.053 -8.158 -0.151 1.00 92.31 83 ALA A C 1
ATOM 688 O O . ALA A 1 83 ? 5.903 -8.071 -1.029 1.00 92.31 83 ALA A O 1
ATOM 689 N N . ALA A 1 84 ? 3.964 -8.919 -0.311 1.00 93.38 84 ALA A N 1
ATOM 690 C CA . ALA A 1 84 ? 3.708 -9.652 -1.550 1.00 93.38 84 ALA A CA 1
ATOM 691 C C . ALA A 1 84 ? 3.523 -8.720 -2.765 1.00 93.38 84 ALA A C 1
ATOM 693 O O . ALA A 1 84 ? 3.933 -9.060 -3.873 1.00 93.38 84 ALA A O 1
ATOM 694 N N . TRP A 1 85 ? 2.900 -7.554 -2.568 1.00 92.81 85 TRP A N 1
ATOM 695 C CA . TRP A 1 85 ? 2.774 -6.531 -3.609 1.00 92.81 85 TRP A CA 1
ATOM 696 C C . TRP A 1 85 ? 4.121 -5.874 -3.943 1.00 92.81 85 TRP A C 1
ATOM 698 O O . TRP A 1 85 ? 4.409 -5.664 -5.117 1.00 92.81 85 TRP A O 1
ATOM 708 N N . ASP A 1 86 ? 4.954 -5.610 -2.936 1.00 90.25 86 ASP A N 1
ATOM 709 C CA . ASP A 1 86 ? 6.298 -5.063 -3.102 1.00 90.25 86 ASP A CA 1
ATOM 710 C C . ASP A 1 86 ? 7.167 -5.999 -3.943 1.00 90.25 86 ASP A C 1
ATOM 712 O O . ASP A 1 86 ? 7.754 -5.558 -4.930 1.00 90.25 86 ASP A O 1
ATOM 716 N N . GLU A 1 87 ? 7.159 -7.292 -3.621 1.00 89.94 87 GLU A N 1
ATOM 717 C CA . GLU A 1 87 ? 7.856 -8.329 -4.386 1.00 89.94 87 GLU A CA 1
ATOM 718 C C . GLU A 1 87 ? 7.373 -8.382 -5.843 1.00 89.94 87 GLU A C 1
ATOM 720 O O . GLU A 1 87 ? 8.165 -8.404 -6.784 1.00 89.94 87 GLU A O 1
ATOM 725 N N . TYR A 1 88 ? 6.055 -8.333 -6.049 1.00 90.50 88 TYR A N 1
ATOM 726 C CA . TYR A 1 88 ? 5.479 -8.291 -7.390 1.00 90.50 88 TYR A CA 1
ATOM 727 C C . TYR A 1 88 ? 5.944 -7.061 -8.184 1.00 90.50 88 TYR A C 1
ATOM 729 O O . TYR A 1 88 ? 6.329 -7.192 -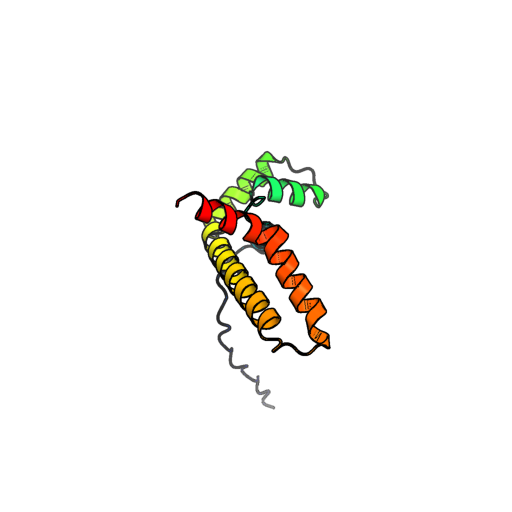9.346 1.00 90.50 88 TYR A O 1
ATOM 737 N N . CYS A 1 89 ? 5.940 -5.876 -7.571 1.00 88.50 89 CYS A N 1
ATOM 738 C CA . CYS A 1 89 ? 6.425 -4.648 -8.198 1.00 88.50 89 CYS A CA 1
ATOM 739 C C . CYS A 1 89 ? 7.931 -4.698 -8.494 1.00 88.50 89 CYS A C 1
ATOM 741 O O . CYS A 1 89 ? 8.347 -4.220 -9.549 1.00 88.50 89 CYS A O 1
ATOM 743 N N . TYR A 1 90 ? 8.733 -5.306 -7.615 1.00 86.81 90 TYR A N 1
ATOM 744 C CA . TYR A 1 90 ? 10.166 -5.516 -7.832 1.00 86.81 90 TYR A CA 1
ATOM 745 C C . TYR A 1 90 ? 10.424 -6.393 -9.062 1.00 86.81 90 TYR A C 1
ATOM 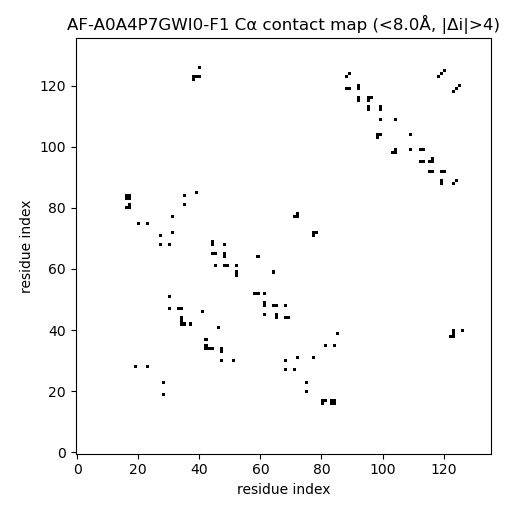747 O O . TYR A 1 90 ? 11.105 -5.968 -9.999 1.00 86.81 90 TYR A O 1
ATOM 755 N N . VAL A 1 91 ? 9.798 -7.574 -9.114 1.00 87.44 91 VAL A N 1
ATOM 756 C CA . VAL A 1 91 ? 9.903 -8.495 -10.257 1.00 87.44 91 VAL A CA 1
ATOM 757 C C . VAL A 1 91 ? 9.411 -7.833 -11.543 1.00 87.44 91 VAL A C 1
ATOM 759 O O . VAL A 1 91 ? 10.055 -7.949 -12.584 1.00 87.44 91 VAL A O 1
ATOM 762 N N . LEU A 1 92 ? 8.299 -7.095 -11.482 1.00 87.62 92 LEU A N 1
ATOM 763 C CA . LEU A 1 92 ? 7.777 -6.362 -12.633 1.00 87.62 92 LEU A CA 1
ATOM 764 C C . LEU A 1 92 ? 8.772 -5.310 -13.144 1.00 87.62 92 LEU A C 1
ATOM 766 O O . LEU A 1 92 ? 8.904 -5.144 -14.354 1.00 87.62 92 LEU A O 1
ATOM 770 N N . GLY A 1 93 ? 9.490 -4.634 -12.244 1.00 84.06 93 GLY A N 1
ATOM 771 C CA . GLY A 1 93 ? 10.532 -3.669 -12.597 1.00 84.06 93 GLY A CA 1
ATOM 772 C C . GLY A 1 93 ? 11.722 -4.321 -13.290 1.00 84.06 93 GLY A C 1
ATOM 773 O O . GLY A 1 93 ? 12.158 -3.837 -14.333 1.00 84.06 93 GLY A O 1
ATOM 774 N N . LEU A 1 94 ? 12.195 -5.457 -12.770 1.00 83.19 94 LEU A N 1
ATOM 775 C CA . LEU A 1 94 ? 13.267 -6.230 -13.405 1.00 83.19 94 LEU A CA 1
ATOM 776 C C . LEU A 1 94 ? 12.871 -6.715 -14.804 1.00 83.19 94 LEU A C 1
ATOM 778 O O . LEU A 1 94 ? 13.648 -6.578 -15.747 1.00 83.19 94 LEU A O 1
ATOM 782 N N . LEU A 1 95 ? 11.649 -7.230 -14.957 1.00 84.06 95 LEU A N 1
ATOM 783 C CA . LEU A 1 95 ? 11.134 -7.673 -16.254 1.00 84.06 95 LEU A CA 1
ATOM 784 C C . LEU A 1 95 ? 10.972 -6.507 -17.232 1.00 84.06 95 LEU A C 1
ATOM 786 O O . LEU A 1 95 ? 11.318 -6.642 -18.401 1.00 84.06 95 LEU A O 1
ATOM 790 N N . ALA A 1 96 ? 10.463 -5.360 -16.776 1.00 81.12 96 ALA A N 1
ATOM 791 C CA . ALA A 1 96 ? 10.339 -4.172 -17.616 1.00 81.12 96 ALA A CA 1
ATOM 792 C C . ALA A 1 96 ? 11.711 -3.698 -18.121 1.00 81.12 96 ALA A C 1
ATOM 794 O O . ALA A 1 96 ? 11.845 -3.381 -19.304 1.00 81.12 96 ALA A O 1
ATOM 795 N N . ALA A 1 97 ? 12.728 -3.711 -17.255 1.00 79.94 97 ALA A N 1
ATOM 796 C CA . ALA A 1 97 ? 14.097 -3.369 -17.619 1.00 79.94 97 ALA A CA 1
ATOM 797 C C . ALA A 1 97 ? 14.691 -4.351 -18.647 1.00 79.94 97 ALA A C 1
ATOM 799 O O . ALA A 1 97 ? 15.189 -3.908 -19.681 1.00 79.94 97 ALA A O 1
ATOM 800 N N . ASP A 1 98 ? 14.578 -5.664 -18.414 1.00 82.19 98 ASP A N 1
ATOM 801 C CA . ASP A 1 98 ? 15.072 -6.703 -19.337 1.00 82.19 98 ASP A CA 1
ATOM 802 C C . ASP A 1 98 ? 14.383 -6.627 -20.711 1.00 82.19 98 ASP A C 1
ATOM 804 O O . ASP A 1 98 ? 15.032 -6.690 -21.756 1.00 82.19 98 ASP A O 1
ATOM 808 N N . LEU A 1 99 ? 13.066 -6.402 -20.727 1.00 81.88 99 LEU A N 1
ATOM 809 C CA . LEU A 1 99 ? 12.294 -6.259 -21.961 1.00 81.88 99 LEU A CA 1
ATOM 810 C C . LEU A 1 99 ? 12.700 -5.027 -22.784 1.00 81.88 99 LEU A C 1
ATOM 812 O O . LEU A 1 99 ? 12.682 -5.083 -24.021 1.00 81.88 99 LEU A O 1
ATOM 816 N N . LEU A 1 100 ? 13.042 -3.918 -22.119 1.00 80.38 100 LEU A N 1
ATOM 817 C CA . LEU A 1 100 ? 13.554 -2.713 -22.776 1.00 80.38 100 LEU A CA 1
ATOM 818 C C . LEU A 1 100 ? 14.958 -2.936 -23.342 1.00 80.38 100 LEU A C 1
ATOM 820 O O . LEU A 1 100 ? 15.212 -2.527 -24.477 1.00 80.38 100 LEU A O 1
ATOM 824 N N . ASP A 1 101 ? 15.830 -3.601 -22.585 1.00 82.62 101 ASP A N 1
ATOM 825 C CA . ASP A 1 101 ? 17.211 -3.885 -22.982 1.00 82.62 101 ASP A CA 1
ATOM 826 C C . ASP A 1 101 ? 17.270 -4.807 -24.209 1.00 82.62 101 ASP A C 1
ATOM 828 O O . ASP A 1 101 ? 17.833 -4.459 -25.250 1.00 82.62 101 ASP A O 1
ATOM 832 N N . ARG A 1 102 ? 16.547 -5.931 -24.157 1.00 82.94 102 ARG A N 1
ATOM 833 C CA . ARG A 1 102 ? 16.500 -6.918 -25.247 1.00 82.94 102 ARG A CA 1
ATOM 834 C C . ARG A 1 102 ? 15.679 -6.475 -26.463 1.00 82.94 102 ARG A C 1
ATOM 836 O O . ARG A 1 102 ? 15.587 -7.219 -27.438 1.00 82.94 102 ARG A O 1
ATOM 843 N N . ARG A 1 103 ? 15.034 -5.300 -26.413 1.00 75.00 103 ARG A N 1
ATOM 844 C CA . ARG A 1 103 ? 14.145 -4.754 -27.463 1.00 75.00 103 ARG A CA 1
ATOM 845 C C . ARG A 1 103 ? 13.051 -5.723 -27.939 1.00 75.00 103 ARG A C 1
ATOM 847 O O . ARG A 1 103 ? 12.558 -5.602 -29.058 1.00 75.00 103 ARG A O 1
ATOM 854 N N . V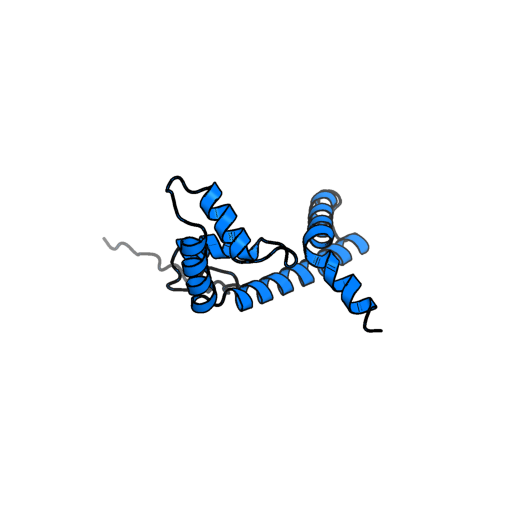AL A 1 104 ? 12.620 -6.654 -27.088 1.00 77.81 104 VAL A N 1
ATOM 855 C CA . VAL A 1 104 ? 11.573 -7.652 -27.406 1.00 77.81 104 VAL A CA 1
ATOM 856 C C . VAL A 1 104 ? 10.168 -7.045 -27.441 1.00 77.81 104 VAL A C 1
ATOM 858 O O . VAL A 1 104 ? 9.204 -7.685 -27.855 1.00 77.81 104 VAL A O 1
ATOM 861 N N . VAL A 1 105 ? 10.036 -5.792 -27.010 1.00 77.19 105 VAL A N 1
ATOM 862 C CA . VAL A 1 105 ? 8.777 -5.052 -27.006 1.00 77.19 105 VAL A CA 1
ATOM 863 C C . VAL A 1 105 ? 8.579 -4.377 -28.360 1.00 77.19 105 VAL A C 1
ATOM 865 O O . VAL A 1 105 ? 9.458 -3.659 -28.835 1.00 77.19 105 VAL A O 1
ATOM 8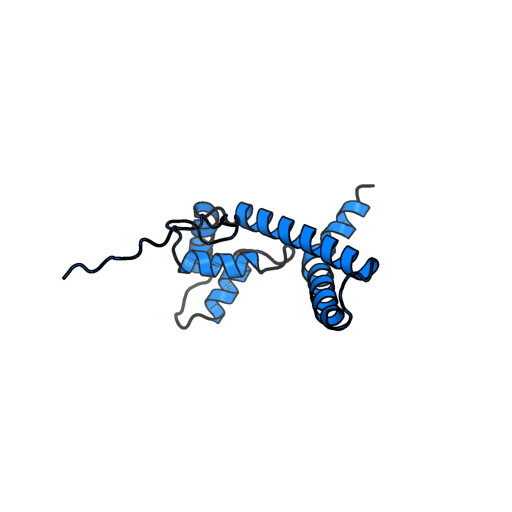68 N N . ALA A 1 106 ? 7.397 -4.545 -28.957 1.00 77.38 106 ALA A N 1
ATOM 869 C CA . ALA A 1 106 ? 7.029 -3.828 -30.175 1.00 77.38 106 ALA A CA 1
ATOM 870 C C . ALA A 1 106 ? 7.183 -2.301 -29.977 1.00 77.38 106 ALA A C 1
ATOM 872 O O . ALA A 1 106 ? 6.761 -1.798 -28.931 1.00 77.38 106 ALA A O 1
ATOM 873 N N . PRO A 1 107 ? 7.678 -1.534 -30.969 1.00 79.69 107 PRO A N 1
ATOM 874 C CA . PRO A 1 107 ? 7.939 -0.096 -30.816 1.00 79.69 107 PRO A CA 1
ATOM 875 C C . PRO A 1 107 ? 6.750 0.710 -30.267 1.00 79.69 107 PRO A C 1
ATOM 877 O O . PRO A 1 107 ? 6.918 1.598 -29.436 1.00 79.69 107 PRO A O 1
ATOM 880 N N . ARG A 1 108 ? 5.520 0.333 -30.644 1.00 80.75 108 ARG A N 1
ATOM 881 C CA . ARG A 1 108 ? 4.268 0.941 -30.152 1.00 80.75 108 ARG A CA 1
ATOM 882 C C . ARG A 1 108 ? 4.031 0.808 -28.640 1.00 80.75 108 ARG A C 1
ATOM 884 O O . ARG A 1 108 ? 3.263 1.579 -28.082 1.00 80.75 108 ARG A O 1
ATOM 891 N N . ALA A 1 109 ? 4.658 -0.165 -27.981 1.00 80.19 109 ALA A N 1
ATOM 892 C CA . ALA A 1 109 ? 4.513 -0.420 -26.548 1.00 80.19 109 ALA A CA 1
ATOM 893 C C . ALA A 1 109 ? 5.687 0.133 -25.716 1.00 80.19 109 ALA A C 1
ATOM 895 O O . ALA A 1 109 ? 5.600 0.159 -24.489 1.00 80.19 109 ALA A O 1
ATOM 896 N N . TRP A 1 110 ? 6.750 0.649 -26.348 1.00 78.44 110 TRP A N 1
ATOM 897 C CA . TRP A 1 110 ? 7.907 1.221 -25.643 1.00 78.44 110 TRP A CA 1
ATOM 898 C C . TRP A 1 110 ? 7.540 2.367 -24.706 1.00 78.44 110 TRP A C 1
ATOM 900 O O . TRP A 1 110 ? 8.090 2.451 -23.613 1.00 78.44 110 TRP A O 1
ATOM 910 N N . GLY A 1 111 ? 6.607 3.238 -25.106 1.00 80.75 111 GLY A N 1
ATOM 911 C CA . GLY A 1 111 ? 6.164 4.349 -24.260 1.00 80.75 111 GLY A CA 1
ATOM 912 C C . GLY A 1 111 ? 5.570 3.871 -22.933 1.00 80.75 111 GLY A C 1
ATOM 913 O O . GLY A 1 111 ? 5.925 4.388 -21.878 1.00 80.75 111 GLY A O 1
ATOM 914 N N . ALA A 1 112 ? 4.733 2.830 -22.979 1.00 81.75 112 ALA A N 1
ATOM 915 C CA . ALA A 1 112 ? 4.116 2.251 -21.790 1.00 81.75 112 ALA A CA 1
ATOM 916 C C . ALA A 1 112 ? 5.149 1.561 -20.887 1.00 81.75 112 ALA A C 1
ATOM 918 O O . ALA A 1 112 ? 5.159 1.795 -19.682 1.00 81.75 112 ALA A O 1
ATOM 919 N N . VAL A 1 113 ? 6.057 0.765 -21.461 1.00 79.00 113 VAL A N 1
ATOM 920 C CA . VAL A 1 113 ? 7.085 0.064 -20.672 1.00 79.00 113 VAL A CA 1
ATOM 921 C C . VAL A 1 113 ? 8.068 1.051 -20.036 1.00 79.00 113 VAL A C 1
ATOM 923 O O . VAL A 1 113 ? 8.385 0.907 -18.861 1.00 79.00 113 VAL A O 1
ATOM 926 N N 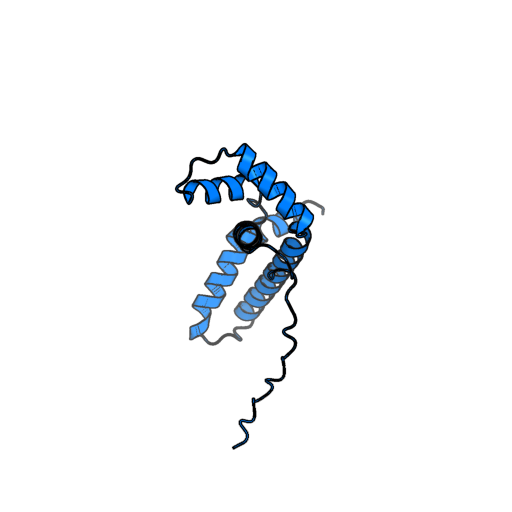. LYS A 1 114 ? 8.472 2.114 -20.748 1.00 81.62 114 LYS A N 1
ATOM 927 C CA . LYS A 1 114 ? 9.301 3.192 -20.177 1.00 81.62 114 LYS A CA 1
ATOM 928 C C . LYS A 1 114 ? 8.596 3.942 -19.050 1.00 81.62 114 LYS A C 1
ATOM 930 O O . LYS A 1 114 ? 9.249 4.326 -18.087 1.00 81.62 114 LYS A O 1
ATOM 935 N N . ALA A 1 115 ? 7.288 4.170 -19.162 1.00 81.19 115 ALA A N 1
ATOM 936 C CA . ALA A 1 115 ? 6.522 4.809 -18.096 1.00 81.19 115 ALA A CA 1
ATOM 937 C C . ALA A 1 115 ? 6.469 3.932 -16.835 1.00 81.19 115 ALA A C 1
ATOM 939 O O . ALA A 1 115 ? 6.652 4.444 -15.734 1.00 81.19 115 ALA A O 1
ATOM 940 N N . VAL A 1 116 ? 6.278 2.617 -16.997 1.00 80.00 116 VAL A N 1
ATOM 941 C CA . VAL A 1 116 ? 6.284 1.654 -15.884 1.00 80.00 116 VAL A CA 1
ATOM 942 C C . VAL A 1 116 ? 7.670 1.541 -15.248 1.00 80.00 116 VAL A C 1
ATOM 944 O O . VAL A 1 116 ? 7.771 1.642 -14.029 1.00 80.00 116 VAL A O 1
ATOM 947 N N . ASP A 1 117 ? 8.729 1.384 -16.048 1.00 79.69 117 ASP A N 1
ATOM 948 C CA . ASP A 1 117 ? 10.113 1.326 -15.554 1.00 79.69 117 ASP A CA 1
ATOM 949 C C . ASP A 1 117 ? 10.492 2.614 -14.807 1.00 79.69 117 ASP A C 1
ATOM 951 O O . ASP A 1 117 ? 10.977 2.546 -13.679 1.00 79.69 117 ASP A O 1
ATOM 955 N N . ARG A 1 118 ? 10.171 3.789 -15.368 1.00 81.69 118 ARG A N 1
ATOM 956 C CA . ARG A 1 118 ? 1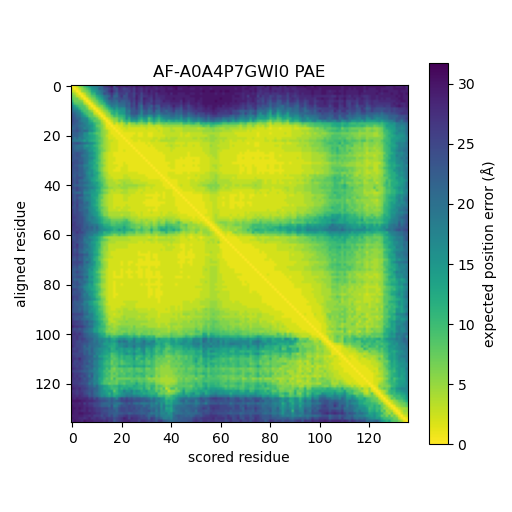0.395 5.080 -14.704 1.00 81.69 118 ARG A CA 1
ATOM 957 C C . ARG A 1 118 ? 9.659 5.166 -13.370 1.00 81.69 118 ARG A C 1
ATOM 959 O O . ARG A 1 118 ? 10.285 5.475 -12.362 1.00 81.69 118 ARG A O 1
ATOM 966 N N . TRP A 1 119 ? 8.357 4.879 -13.358 1.00 81.25 119 TRP A N 1
ATOM 967 C CA . TRP A 1 119 ? 7.549 4.942 -12.139 1.00 81.25 119 TRP A CA 1
ATOM 968 C C . TRP A 1 119 ? 8.089 4.000 -11.054 1.00 81.25 119 TRP A C 1
ATOM 970 O O . TRP A 1 119 ? 8.268 4.411 -9.907 1.00 81.25 119 TRP A O 1
ATOM 980 N N . LEU A 1 120 ? 8.427 2.759 -11.424 1.00 81.44 120 LEU A N 1
ATOM 981 C CA . LEU A 1 120 ? 9.013 1.792 -10.498 1.00 81.44 120 LEU A CA 1
ATOM 982 C C . LEU A 1 120 ? 10.377 2.256 -9.984 1.00 81.44 120 LEU A C 1
ATOM 984 O O . LEU A 1 120 ? 10.639 2.130 -8.793 1.00 81.44 120 LEU A O 1
ATOM 988 N N . ARG A 1 121 ? 11.239 2.834 -10.823 1.00 77.44 121 ARG A N 1
ATOM 989 C CA . ARG A 1 121 ? 12.552 3.334 -10.389 1.00 77.44 121 ARG A CA 1
ATOM 990 C C . ARG A 1 121 ? 12.452 4.535 -9.464 1.00 77.44 121 ARG A C 1
ATOM 992 O O . ARG A 1 121 ? 13.079 4.518 -8.413 1.00 77.44 121 ARG A O 1
ATOM 999 N N . GLU A 1 122 ? 11.681 5.549 -9.840 1.00 79.50 122 GLU A N 1
ATOM 1000 C CA . GLU A 1 122 ? 11.607 6.822 -9.115 1.00 79.50 122 GLU A CA 1
ATOM 1001 C C . GLU A 1 122 ? 10.849 6.690 -7.795 1.00 79.50 122 GLU A C 1
ATOM 1003 O O . GLU A 1 122 ? 11.282 7.216 -6.767 1.00 79.50 122 GLU A O 1
ATOM 1008 N N . GLU A 1 123 ? 9.722 5.978 -7.803 1.00 73.25 123 GLU A N 1
ATOM 1009 C CA . GLU A 1 123 ? 8.853 5.917 -6.632 1.00 73.25 123 GLU A CA 1
ATOM 1010 C C . GLU A 1 123 ? 9.062 4.647 -5.809 1.00 73.25 123 GLU A C 1
ATOM 1012 O O . GLU A 1 123 ? 8.911 4.686 -4.588 1.00 73.25 123 GLU A O 1
ATOM 1017 N N . TYR A 1 124 ? 9.426 3.528 -6.437 1.00 69.62 124 TYR A N 1
ATOM 1018 C CA . TYR A 1 124 ? 9.341 2.212 -5.799 1.00 69.62 124 TYR A CA 1
ATOM 1019 C C . TYR A 1 124 ? 10.696 1.594 -5.423 1.00 69.62 124 TYR A C 1
ATOM 1021 O O . TYR A 1 124 ? 10.834 1.048 -4.331 1.00 69.62 124 TYR A O 1
ATOM 1029 N N . LEU A 1 125 ? 11.700 1.704 -6.296 1.00 68.25 125 LEU A N 1
ATOM 1030 C CA . LEU A 1 125 ? 12.995 1.013 -6.203 1.00 68.25 125 LEU A CA 1
ATOM 1031 C C . LEU A 1 125 ? 14.162 1.934 -5.816 1.00 68.25 125 LEU A C 1
ATOM 1033 O O . LEU A 1 125 ? 15.238 1.437 -5.488 1.00 68.25 125 LEU A O 1
ATOM 1037 N N . ALA A 1 126 ? 13.958 3.257 -5.792 1.00 62.50 126 ALA A N 1
ATOM 1038 C CA . ALA A 1 126 ? 14.991 4.274 -5.548 1.00 62.50 126 ALA A CA 1
ATOM 1039 C C . ALA A 1 126 ? 15.777 4.138 -4.225 1.00 62.50 126 ALA A C 1
ATOM 1041 O O . ALA A 1 126 ? 16.761 4.847 -4.044 1.00 62.50 126 ALA A O 1
ATOM 1042 N N . ARG A 1 127 ? 15.359 3.277 -3.283 1.00 51.84 127 ARG A N 1
ATOM 1043 C CA . ARG A 1 127 ? 16.053 3.077 -1.996 1.00 51.84 127 ARG A CA 1
ATOM 1044 C C . ARG A 1 127 ? 16.742 1.720 -1.831 1.00 51.84 127 ARG A C 1
ATOM 1046 O O . ARG A 1 127 ? 17.672 1.646 -1.039 1.00 51.84 127 ARG A O 1
ATOM 1053 N N . ASP A 1 128 ? 16.345 0.684 -2.575 1.00 49.28 128 ASP A N 1
ATOM 1054 C CA . ASP A 1 128 ? 16.903 -0.670 -2.382 1.00 49.28 128 ASP A CA 1
ATOM 1055 C C . ASP A 1 128 ? 18.271 -0.842 -3.074 1.00 49.28 128 ASP A C 1
ATOM 1057 O O . ASP A 1 128 ? 19.120 -1.599 -2.612 1.00 49.28 128 ASP A O 1
ATOM 1061 N N . ILE A 1 129 ? 18.543 -0.069 -4.135 1.00 50.69 129 ILE A N 1
ATOM 1062 C CA . ILE A 1 129 ? 19.863 -0.052 -4.796 1.00 50.69 129 ILE A CA 1
ATOM 1063 C C . ILE A 1 129 ? 20.906 0.633 -3.894 1.00 50.69 129 ILE A C 1
ATOM 1065 O O . ILE A 1 129 ? 22.008 0.126 -3.720 1.00 50.69 129 ILE A O 1
ATOM 1069 N N . THR A 1 130 ? 20.544 1.744 -3.247 1.00 48.66 130 THR A N 1
ATOM 1070 C CA . THR A 1 130 ? 21.488 2.554 -2.459 1.00 48.66 130 THR A CA 1
ATOM 1071 C C . THR A 1 130 ? 21.816 1.959 -1.084 1.00 48.66 130 THR A C 1
ATOM 1073 O O . THR A 1 130 ? 22.868 2.268 -0.527 1.00 48.66 130 THR A O 1
ATOM 1076 N N . GLU A 1 131 ? 20.934 1.139 -0.500 1.00 47.69 131 GLU A N 1
ATOM 1077 C CA . GLU A 1 131 ? 21.193 0.483 0.793 1.00 47.69 131 GLU A CA 1
ATOM 1078 C C . GLU A 1 131 ? 22.008 -0.815 0.635 1.00 47.69 131 GLU A C 1
ATOM 1080 O O . GLU A 1 131 ? 22.828 -1.108 1.503 1.00 47.69 131 GLU A O 1
ATOM 1085 N N . ARG A 1 132 ? 21.899 -1.537 -0.493 1.00 49.19 132 ARG A N 1
ATOM 1086 C CA . ARG A 1 132 ? 22.732 -2.729 -0.763 1.00 49.19 132 ARG A CA 1
ATOM 1087 C C . ARG A 1 132 ? 24.190 -2.404 -1.100 1.00 49.19 132 ARG A C 1
ATOM 1089 O O . ARG A 1 132 ? 25.064 -3.190 -0.759 1.00 49.19 132 ARG A O 1
ATOM 1096 N N . GLU A 1 133 ? 24.467 -1.246 -1.697 1.00 49.62 133 GLU A N 1
ATOM 1097 C CA . GLU A 1 133 ? 25.843 -0.791 -1.972 1.00 49.62 133 GLU A CA 1
ATOM 1098 C C . GLU A 1 133 ? 26.575 -0.250 -0.730 1.00 49.62 133 GLU A C 1
ATOM 1100 O O . GLU A 1 133 ? 27.788 -0.074 -0.763 1.00 49.62 133 GLU A O 1
ATOM 1105 N N . LYS A 1 134 ? 25.872 0.003 0.384 1.00 46.03 134 LYS A N 1
ATOM 1106 C CA . LYS A 1 134 ? 26.469 0.516 1.635 1.00 46.03 134 LYS A CA 1
ATOM 1107 C C . LYS A 1 134 ? 26.847 -0.563 2.653 1.00 46.03 134 LYS A C 1
ATOM 1109 O O . LYS A 1 134 ? 27.404 -0.229 3.694 1.00 46.03 134 LYS A O 1
ATOM 1114 N N . VAL A 1 135 ? 26.521 -1.826 2.380 1.00 49.44 135 VAL A N 1
ATOM 1115 C CA . VAL A 1 135 ? 26.842 -2.981 3.244 1.00 49.44 135 VAL A CA 1
ATOM 1116 C C . VAL A 1 135 ? 27.988 -3.822 2.644 1.00 49.44 135 VAL A C 1
ATOM 1118 O O . VAL A 1 135 ? 28.231 -4.942 3.084 1.00 49.44 135 VAL A O 1
ATOM 1121 N N . GLY A 1 136 ? 28.694 -3.287 1.641 1.00 41.25 136 GLY A N 1
ATOM 1122 C CA . GLY A 1 136 ? 29.918 -3.860 1.068 1.00 41.25 136 GLY A CA 1
ATOM 1123 C C . GLY A 1 136 ? 31.177 -3.288 1.698 1.00 41.25 136 GLY A C 1
ATOM 1124 O O . GLY A 1 136 ? 31.200 -2.058 1.926 1.00 41.25 136 GLY A O 1
#